Protein AF-A0A2I0QIJ0-F1 (afdb_monomer_lite)

Secondary structure (DSSP, 8-state):
-HHHHHHHHHHHHHHHHHHHHHHHHHHHHHHHHHHHHHHHHHHHHHHHHHHHHS-HHHHHHHHHHHT--TTGGGEEEEEETTTGGGS-S-TTEEEE---SSEEEEEETTSS-EEEEEHHHHHHHHHHHHHHHHHHHHH-

Radius of gyration: 27.25 Å; chains: 1; bounding box: 56×33×84 Å

Sequence (139 aa):
NAEKIRKQGDDEISVIKRQIISNAEIEAKDKIDKEKFNWVENVFEETRQVILNLSAQEKKEILEKMCDISDKENFVFYVDKKYANLLGNAGNVKEADINDFGVIIKSKDERVTIDNTLTNRLAILKQHKRYDIAKILFG

Foldseek 3Di:
DVVVVVVVVVVVVVVVVVVVVVVVVVVVVVVVVVVLVVVLVVVLVVVQVVLVPDDLQVLLVVQVVLLPDPPSVQKAKEAAPVNQPSPPPDVRYDYDNPVFRYIWIAGPVRPDIDPGTSVVVSVVCCVVCSVVVSVVVPD

pLDDT: mean 92.38, std 6.73, range [64.69, 97.69]

Structure (mmCIF, N/CA/C/O backbone):
data_AF-A0A2I0QIJ0-F1
#
_entry.id   AF-A0A2I0QIJ0-F1
#
loop_
_atom_site.group_PDB
_atom_site.id
_atom_site.type_symbol
_atom_site.label_atom_id
_atom_site.label_alt_id
_atom_site.label_comp_id
_atom_site.label_asym_id
_atom_site.label_entity_id
_atom_site.label_seq_id
_atom_site.pdbx_PDB_ins_code
_atom_site.Cartn_x
_atom_site.Cartn_y
_atom_site.Cartn_z
_atom_site.occupancy
_atom_site.B_iso_or_equiv
_atom_site.auth_seq_id
_atom_site.auth_comp_id
_atom_site.auth_asym_id
_atom_site.auth_atom_id
_atom_site.pdbx_PDB_model_num
ATOM 1 N N . ASN A 1 1 ? 33.208 -11.556 -59.489 1.00 65.44 1 ASN A N 1
ATOM 2 C CA . ASN A 1 1 ? 33.459 -11.960 -58.084 1.00 65.44 1 ASN A CA 1
ATOM 3 C C . ASN A 1 1 ? 33.591 -10.785 -57.126 1.00 65.44 1 ASN A C 1
ATOM 5 O O . ASN A 1 1 ? 32.820 -10.755 -56.181 1.00 65.44 1 ASN A O 1
ATOM 9 N N . ALA A 1 2 ? 34.461 -9.798 -57.370 1.00 72.94 2 ALA A N 1
ATOM 10 C CA . ALA A 1 2 ? 34.634 -8.647 -56.467 1.00 72.94 2 ALA A CA 1
ATOM 11 C C . ALA A 1 2 ? 33.343 -7.839 -56.194 1.00 72.94 2 ALA A C 1
ATOM 13 O O . ALA A 1 2 ? 33.104 -7.402 -55.076 1.00 72.94 2 ALA A O 1
ATOM 14 N N . GLU A 1 3 ? 32.477 -7.689 -57.196 1.00 74.94 3 GLU A N 1
ATOM 15 C CA . GLU A 1 3 ? 31.225 -6.927 -57.082 1.00 74.94 3 GLU A CA 1
ATOM 16 C C . GLU A 1 3 ? 30.147 -7.646 -56.248 1.00 74.94 3 GLU A C 1
ATOM 18 O O . GLU A 1 3 ? 29.442 -7.016 -55.466 1.00 74.94 3 GLU A O 1
ATOM 23 N N . LYS A 1 4 ? 30.084 -8.986 -56.329 1.00 75.06 4 LYS A N 1
ATOM 24 C CA . LYS A 1 4 ? 29.240 -9.811 -55.444 1.00 75.06 4 LYS A CA 1
ATOM 25 C C . LYS A 1 4 ? 29.709 -9.738 -53.990 1.00 75.06 4 LYS A C 1
ATOM 27 O O . LYS A 1 4 ? 28.873 -9.613 -53.108 1.00 75.06 4 LYS A O 1
ATOM 32 N N . ILE A 1 5 ? 31.024 -9.772 -53.766 1.00 74.88 5 ILE A N 1
ATOM 33 C CA . ILE A 1 5 ? 31.622 -9.674 -52.426 1.00 74.88 5 ILE A CA 1
ATOM 34 C C . ILE A 1 5 ? 31.349 -8.293 -51.812 1.00 74.88 5 ILE A C 1
ATOM 36 O O . ILE A 1 5 ? 30.966 -8.212 -50.651 1.00 74.88 5 ILE A O 1
ATOM 40 N N . ARG A 1 6 ? 31.466 -7.207 -52.594 1.00 74.12 6 ARG A N 1
ATOM 41 C CA . ARG A 1 6 ? 31.108 -5.852 -52.133 1.00 74.12 6 ARG A CA 1
ATOM 42 C C . ARG A 1 6 ? 29.637 -5.747 -51.744 1.00 74.12 6 ARG A C 1
ATOM 44 O O . ARG A 1 6 ? 29.342 -5.279 -50.655 1.00 74.12 6 ARG A O 1
ATOM 51 N N . LYS A 1 7 ? 28.734 -6.242 -52.594 1.00 82.06 7 LYS A N 1
ATOM 52 C CA . LYS A 1 7 ? 27.295 -6.217 -52.310 1.00 82.06 7 LYS A CA 1
ATOM 53 C C . LYS A 1 7 ? 26.932 -7.026 -51.058 1.00 82.06 7 LYS A C 1
ATOM 55 O O . LYS A 1 7 ? 26.148 -6.554 -50.249 1.00 82.06 7 LYS A O 1
ATOM 60 N N . GLN A 1 8 ? 27.538 -8.201 -50.872 1.00 79.06 8 GLN A N 1
ATOM 61 C CA . GLN A 1 8 ? 27.361 -8.999 -49.653 1.00 79.06 8 GLN A CA 1
ATOM 62 C C . GLN A 1 8 ? 27.860 -8.262 -48.405 1.00 79.06 8 GLN A C 1
ATOM 64 O O . GLN A 1 8 ? 27.150 -8.232 -47.407 1.00 79.06 8 GLN A O 1
ATOM 69 N N . GLY A 1 9 ? 29.023 -7.607 -48.479 1.00 77.50 9 GLY A N 1
ATOM 70 C CA . GLY A 1 9 ? 29.528 -6.780 -47.382 1.00 77.50 9 GLY A CA 1
ATOM 71 C C . GLY A 1 9 ? 28.608 -5.600 -47.049 1.00 77.50 9 GLY A C 1
ATOM 72 O O . GLY A 1 9 ? 28.347 -5.339 -45.877 1.00 77.50 9 GLY A O 1
ATOM 73 N N . ASP A 1 10 ? 28.063 -4.916 -48.058 1.00 85.69 10 ASP A N 1
ATOM 74 C CA . ASP A 1 10 ? 27.125 -3.803 -47.857 1.00 85.69 10 ASP A CA 1
ATOM 75 C C . ASP A 1 10 ? 25.797 -4.275 -47.229 1.00 85.69 10 ASP A C 1
ATOM 77 O O . ASP A 1 10 ? 25.265 -3.622 -46.321 1.00 85.69 10 ASP A O 1
ATOM 81 N N . ASP A 1 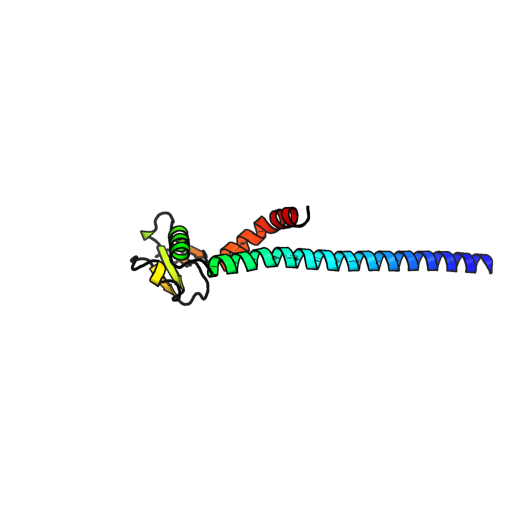11 ? 25.288 -5.436 -47.657 1.00 86.12 11 ASP A N 1
ATOM 82 C CA . ASP A 1 11 ? 24.089 -6.066 -47.095 1.00 86.12 11 ASP A CA 1
ATOM 83 C C . ASP A 1 11 ? 24.317 -6.505 -45.633 1.00 86.12 11 ASP A C 1
ATOM 85 O O . ASP A 1 11 ? 23.475 -6.239 -44.769 1.00 86.12 11 ASP A O 1
ATOM 89 N N . GLU A 1 12 ? 25.475 -7.094 -45.316 1.00 86.00 12 GLU A N 1
ATOM 90 C CA . GLU A 1 12 ? 25.868 -7.468 -43.948 1.00 86.00 12 GLU A CA 1
ATOM 91 C C . GLU A 1 12 ? 26.015 -6.243 -43.035 1.00 86.00 12 GLU A C 1
ATOM 93 O O . GLU A 1 12 ? 25.466 -6.222 -41.930 1.00 86.00 12 GLU A O 1
ATOM 98 N N . ILE A 1 13 ? 26.668 -5.175 -43.507 1.00 88.44 13 ILE A N 1
ATOM 99 C CA . ILE A 1 13 ? 26.781 -3.907 -42.769 1.00 88.44 13 ILE A CA 1
ATOM 100 C C . ILE A 1 13 ? 25.392 -3.318 -42.498 1.00 88.44 13 ILE A C 1
ATOM 102 O O . ILE A 1 13 ? 25.138 -2.804 -41.406 1.00 88.44 13 ILE A O 1
ATOM 106 N N . SER A 1 14 ? 24.477 -3.391 -43.466 1.00 91.62 14 SER A N 1
ATOM 107 C CA . SER A 1 14 ? 23.094 -2.930 -43.307 1.00 91.62 14 SER A CA 1
ATOM 108 C C . SER A 1 14 ? 22.326 -3.738 -42.255 1.00 91.62 14 SER A C 1
ATOM 110 O O . SER A 1 14 ? 21.579 -3.171 -41.452 1.00 91.62 14 SER A O 1
ATOM 112 N N . VAL A 1 15 ? 22.510 -5.061 -42.221 1.00 92.62 15 VAL A N 1
ATOM 113 C CA . VAL A 1 15 ? 21.914 -5.927 -41.191 1.00 92.62 15 VAL A CA 1
ATOM 114 C C . VAL A 1 15 ? 22.479 -5.597 -39.810 1.00 92.62 15 VAL A C 1
ATOM 116 O O . VAL A 1 15 ? 21.702 -5.361 -38.886 1.00 92.62 15 VAL A O 1
ATOM 119 N N . ILE A 1 16 ? 23.803 -5.482 -39.679 1.00 92.06 16 ILE A N 1
ATOM 120 C CA . ILE A 1 16 ? 24.456 -5.158 -38.403 1.00 92.06 16 ILE A CA 1
ATOM 121 C C . ILE A 1 16 ? 24.007 -3.785 -37.893 1.00 92.06 16 ILE A C 1
ATOM 123 O O . ILE A 1 16 ? 23.653 -3.650 -36.725 1.00 92.06 16 ILE A O 1
ATOM 127 N N . LYS A 1 17 ? 23.944 -2.769 -38.763 1.00 92.19 17 LYS A N 1
ATOM 128 C CA . LYS A 1 17 ? 23.441 -1.435 -38.390 1.00 92.19 17 LYS A CA 1
ATOM 129 C C . LYS A 1 17 ? 22.010 -1.491 -37.867 1.00 92.19 17 LYS A C 1
ATOM 131 O O . LYS A 1 17 ? 21.725 -0.903 -36.828 1.00 92.19 17 LYS A O 1
ATOM 136 N N . ARG A 1 18 ? 21.120 -2.215 -38.555 1.00 93.44 18 ARG A N 1
ATOM 137 C CA . ARG A 1 18 ? 19.733 -2.403 -38.100 1.00 93.44 18 ARG A CA 1
ATOM 138 C C . ARG A 1 18 ? 19.672 -3.111 -36.750 1.00 93.44 18 ARG A C 1
ATOM 140 O O . ARG A 1 18 ? 18.888 -2.707 -35.900 1.00 93.44 18 ARG A O 1
ATOM 147 N N . GLN A 1 19 ? 20.521 -4.112 -36.535 1.00 93.69 19 GLN A N 1
ATOM 148 C CA . GLN A 1 19 ? 20.585 -4.829 -35.267 1.00 93.69 19 GLN A CA 1
ATOM 149 C C . GLN A 1 19 ? 21.092 -3.942 -34.124 1.00 93.69 19 GLN A C 1
ATOM 151 O O . GLN A 1 19 ? 20.510 -3.962 -33.046 1.00 93.69 19 GLN A O 1
ATOM 156 N N . ILE A 1 20 ? 22.119 -3.119 -34.358 1.00 94.12 20 ILE A N 1
ATOM 157 C CA . ILE A 1 20 ? 22.624 -2.159 -33.362 1.00 94.12 20 ILE A CA 1
ATOM 158 C C . ILE A 1 20 ? 21.527 -1.168 -32.966 1.00 94.12 20 ILE A C 1
ATOM 160 O O . ILE A 1 20 ? 21.315 -0.944 -31.778 1.00 94.12 20 ILE A O 1
ATOM 164 N N . ILE A 1 21 ? 20.814 -0.604 -33.947 1.00 94.75 21 ILE A N 1
ATOM 165 C CA . ILE A 1 21 ? 19.719 0.341 -33.689 1.00 94.75 21 ILE A CA 1
ATOM 166 C C . ILE A 1 21 ? 18.602 -0.347 -32.903 1.00 94.75 21 ILE A C 1
ATOM 168 O O . ILE A 1 21 ? 18.193 0.160 -31.864 1.00 94.75 21 ILE A O 1
ATOM 172 N N . SER A 1 22 ? 18.166 -1.529 -33.341 1.00 94.31 22 SER A N 1
ATOM 173 C CA . SER A 1 22 ? 17.101 -2.272 -32.664 1.00 94.31 22 SER A CA 1
ATOM 174 C C . SER A 1 22 ? 17.475 -2.644 -31.227 1.00 94.31 22 SER A C 1
ATOM 176 O O . SER A 1 22 ? 16.656 -2.488 -30.325 1.00 94.31 22 SER A O 1
ATOM 178 N N . ASN A 1 23 ? 18.718 -3.069 -30.985 1.00 95.69 23 ASN A N 1
ATOM 179 C CA . ASN A 1 23 ? 19.196 -3.362 -29.635 1.00 95.69 23 ASN A CA 1
ATOM 180 C C . ASN A 1 23 ? 19.213 -2.099 -28.763 1.00 95.69 23 ASN A C 1
ATOM 182 O O . ASN A 1 23 ? 18.750 -2.139 -27.627 1.00 95.69 23 ASN A O 1
ATOM 186 N N . ALA A 1 24 ? 19.688 -0.972 -29.301 1.00 96.00 24 ALA A N 1
ATOM 187 C CA . ALA A 1 24 ? 19.692 0.298 -28.583 1.00 96.00 24 ALA A CA 1
ATOM 188 C C . ALA A 1 24 ? 18.268 0.774 -28.238 1.00 96.00 24 ALA A C 1
ATOM 190 O O . ALA A 1 24 ? 18.039 1.277 -27.139 1.00 96.00 24 ALA A O 1
ATOM 191 N N . GLU A 1 25 ? 17.302 0.585 -29.141 1.00 96.69 25 GLU A N 1
ATOM 192 C CA . GLU A 1 25 ? 15.889 0.899 -28.903 1.00 96.69 25 GLU A CA 1
ATOM 193 C C . GLU A 1 25 ? 15.276 0.017 -27.809 1.00 96.69 25 GLU A C 1
ATOM 195 O O . GLU A 1 25 ? 14.577 0.531 -26.933 1.00 96.69 25 GLU A O 1
ATOM 200 N N . ILE A 1 26 ? 15.563 -1.290 -27.820 1.00 96.38 26 ILE A N 1
ATOM 201 C CA . ILE A 1 26 ? 15.108 -2.226 -26.780 1.00 96.38 26 ILE A CA 1
ATOM 202 C C . ILE A 1 26 ? 15.691 -1.825 -25.423 1.00 96.38 26 ILE A C 1
ATOM 204 O O . ILE A 1 26 ? 14.947 -1.673 -24.458 1.00 96.38 26 ILE A O 1
ATOM 208 N N . GLU A 1 27 ? 16.999 -1.571 -25.349 1.00 96.94 27 GLU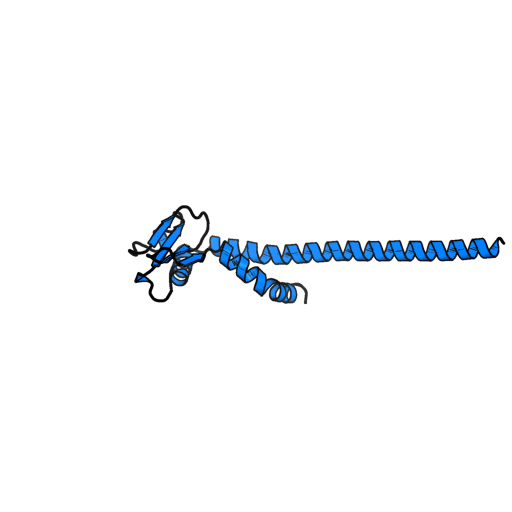 A N 1
ATOM 209 C CA . GLU A 1 27 ? 17.648 -1.151 -24.104 1.00 96.94 27 GLU A CA 1
ATOM 210 C C . GLU A 1 27 ? 17.105 0.181 -23.576 1.00 96.94 27 GLU A C 1
ATOM 212 O O . GLU A 1 27 ? 16.927 0.352 -22.366 1.00 96.94 27 GLU A O 1
ATOM 217 N N . ALA A 1 28 ? 16.852 1.141 -24.468 1.00 96.56 28 ALA A N 1
ATOM 218 C CA . ALA A 1 28 ? 16.269 2.423 -24.096 1.00 96.56 28 ALA A CA 1
ATOM 219 C C . ALA A 1 28 ? 14.854 2.239 -23.540 1.00 96.56 28 ALA A C 1
ATOM 221 O O . ALA A 1 28 ? 14.529 2.796 -22.488 1.00 96.56 28 ALA A O 1
ATOM 222 N N . LYS A 1 29 ? 14.034 1.420 -24.204 1.00 96.19 29 LYS A N 1
ATOM 223 C CA . LYS A 1 29 ? 12.681 1.111 -23.751 1.00 96.19 29 LYS A CA 1
ATOM 224 C C . LYS A 1 29 ? 12.688 0.410 -22.394 1.00 96.19 29 LYS A C 1
ATOM 226 O O . LYS A 1 29 ? 11.978 0.849 -21.497 1.00 96.19 29 LYS A O 1
ATOM 231 N N . ASP A 1 30 ? 13.542 -0.590 -22.206 1.00 97.00 30 ASP A N 1
ATOM 232 C CA . ASP A 1 30 ? 13.662 -1.311 -20.938 1.00 97.00 30 ASP A CA 1
ATOM 233 C C . ASP A 1 30 ? 14.060 -0.385 -19.782 1.00 97.00 30 ASP A C 1
ATOM 235 O O . ASP A 1 30 ? 13.553 -0.524 -18.667 1.00 97.00 30 ASP A O 1
ATOM 239 N N . LYS A 1 31 ? 14.957 0.581 -20.025 1.00 97.31 31 LYS A N 1
ATOM 240 C CA . LYS A 1 31 ? 15.322 1.599 -19.025 1.00 97.31 31 LYS A CA 1
ATOM 241 C C . LYS A 1 31 ? 14.137 2.499 -18.686 1.00 97.31 31 LYS A C 1
ATOM 243 O O . LYS A 1 31 ? 13.878 2.734 -17.509 1.00 97.31 31 LYS A O 1
ATOM 248 N N . ILE A 1 32 ? 13.403 2.964 -19.696 1.00 96.06 32 ILE A N 1
ATOM 249 C CA . ILE A 1 32 ? 12.214 3.802 -19.497 1.00 96.06 32 ILE A CA 1
ATOM 250 C C . ILE A 1 32 ? 11.142 3.042 -18.712 1.00 96.06 32 ILE A C 1
ATOM 252 O O . ILE A 1 32 ? 10.594 3.584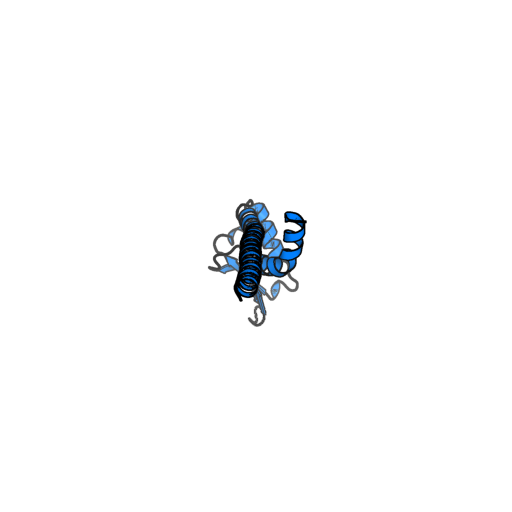 -17.757 1.00 96.06 32 ILE A O 1
ATOM 256 N N . ASP A 1 33 ? 10.859 1.793 -19.077 1.00 95.06 33 ASP A N 1
ATOM 257 C CA . ASP A 1 33 ? 9.822 0.988 -18.431 1.00 95.06 33 ASP A CA 1
ATOM 258 C C . ASP A 1 33 ? 10.182 0.674 -16.969 1.00 95.06 33 ASP A C 1
ATOM 260 O O . ASP A 1 33 ? 9.312 0.732 -16.095 1.00 95.06 33 ASP A O 1
ATOM 264 N N . LYS A 1 34 ? 11.467 0.433 -16.669 1.00 96.50 34 LYS A N 1
ATOM 265 C CA . LYS A 1 34 ? 11.965 0.291 -15.289 1.00 96.50 34 LYS A CA 1
ATOM 266 C C . LYS A 1 34 ? 11.792 1.566 -14.472 1.00 96.50 34 LYS A C 1
ATOM 268 O O . LYS A 1 34 ? 11.304 1.499 -13.348 1.00 96.50 34 LYS A O 1
ATOM 273 N N . GLU A 1 35 ? 12.143 2.723 -15.026 1.00 96.38 35 GLU A N 1
ATOM 274 C CA . GLU A 1 35 ? 11.946 3.987 -14.316 1.00 96.38 35 GLU A CA 1
ATOM 275 C C . GLU A 1 35 ? 10.461 4.281 -14.104 1.00 96.38 35 GLU A C 1
ATOM 277 O O . GLU A 1 35 ? 10.046 4.577 -12.987 1.00 96.38 35 GLU A O 1
ATOM 282 N N . LYS A 1 36 ? 9.614 4.092 -15.121 1.00 94.88 36 LYS A N 1
ATOM 283 C CA . LYS A 1 36 ? 8.159 4.244 -14.968 1.00 94.88 36 LYS A CA 1
ATOM 284 C C . LYS A 1 36 ? 7.599 3.341 -13.874 1.00 94.88 36 LYS A C 1
ATOM 286 O O . LYS A 1 36 ? 6.763 3.785 -13.089 1.00 94.88 36 LYS A O 1
ATOM 291 N N . PHE A 1 37 ? 8.068 2.097 -13.798 1.00 93.88 37 PHE A N 1
ATOM 292 C CA . PHE A 1 37 ? 7.721 1.193 -12.708 1.00 93.88 37 PHE A CA 1
ATOM 293 C C . PHE A 1 37 ? 8.109 1.793 -11.352 1.00 93.88 37 PHE A C 1
ATOM 295 O O . PHE A 1 37 ? 7.243 1.902 -10.490 1.00 93.88 37 PHE A O 1
ATOM 302 N N . ASN A 1 38 ? 9.356 2.247 -11.183 1.00 95.88 38 ASN A N 1
ATOM 303 C CA . ASN A 1 38 ? 9.841 2.839 -9.930 1.00 95.88 38 ASN A CA 1
ATOM 304 C C . ASN A 1 38 ? 9.013 4.056 -9.499 1.00 95.88 38 ASN A C 1
ATOM 306 O O . ASN A 1 38 ? 8.665 4.189 -8.331 1.00 95.88 38 ASN A O 1
ATOM 310 N N . TRP A 1 39 ? 8.641 4.922 -10.438 1.00 96.19 39 TRP A N 1
ATOM 311 C CA . TRP A 1 39 ? 7.783 6.071 -10.150 1.00 96.19 39 TRP A CA 1
ATOM 312 C C . TRP A 1 39 ? 6.411 5.650 -9.623 1.00 96.19 39 TRP A C 1
ATOM 314 O O . TRP A 1 39 ? 5.921 6.223 -8.653 1.00 96.19 39 TRP A O 1
ATOM 324 N N . VAL A 1 40 ? 5.804 4.615 -10.211 1.00 94.75 40 VAL A N 1
ATOM 325 C CA . VAL A 1 40 ? 4.532 4.084 -9.705 1.00 94.75 40 VAL A CA 1
ATOM 326 C C . VAL A 1 40 ? 4.704 3.453 -8.321 1.00 94.75 40 VAL A C 1
ATOM 328 O O . VAL A 1 40 ? 3.837 3.627 -7.470 1.00 94.75 40 VAL A O 1
ATOM 331 N N . GLU A 1 41 ? 5.810 2.751 -8.069 1.00 94.06 41 GLU A N 1
ATOM 332 C CA . GLU A 1 41 ? 6.133 2.213 -6.740 1.00 94.06 41 GLU A CA 1
ATOM 333 C C . GLU A 1 41 ? 6.252 3.313 -5.684 1.00 94.06 41 GLU A C 1
ATOM 335 O O . GLU A 1 41 ? 5.670 3.196 -4.602 1.00 94.06 41 GLU A O 1
ATOM 340 N N . ASN A 1 42 ? 6.940 4.402 -6.026 1.00 96.00 42 ASN A N 1
ATOM 341 C CA . ASN A 1 42 ? 7.159 5.530 -5.130 1.00 96.00 42 ASN A CA 1
ATOM 342 C C . ASN A 1 42 ? 5.845 6.180 -4.695 1.00 96.00 42 ASN A C 1
ATOM 344 O O . ASN A 1 42 ? 5.722 6.537 -3.532 1.00 96.00 42 ASN A O 1
ATOM 348 N N . VAL A 1 43 ? 4.824 6.245 -5.559 1.00 96.31 43 VAL A N 1
ATOM 349 C CA . VAL A 1 43 ? 3.498 6.764 -5.171 1.00 96.31 43 VAL A CA 1
ATOM 350 C C . VAL A 1 43 ? 2.907 5.985 -3.990 1.00 96.31 43 VAL A C 1
ATOM 352 O O . VAL A 1 43 ? 2.337 6.583 -3.072 1.00 96.31 43 VAL A O 1
ATOM 355 N N . PHE A 1 44 ? 3.035 4.655 -3.975 1.00 95.56 44 PHE A N 1
ATOM 356 C CA . PHE A 1 44 ? 2.520 3.843 -2.868 1.00 95.56 44 PHE A CA 1
ATOM 357 C C . PHE A 1 44 ? 3.342 4.022 -1.594 1.00 95.56 44 PHE A C 1
ATOM 359 O O . PHE A 1 44 ? 2.765 4.053 -0.505 1.00 95.56 44 PHE A O 1
ATOM 366 N N . GLU A 1 45 ? 4.660 4.160 -1.722 1.00 95.62 45 GLU A N 1
ATOM 367 C CA . GLU A 1 45 ? 5.528 4.403 -0.572 1.00 95.62 45 GLU A CA 1
ATOM 368 C C . GLU A 1 45 ? 5.304 5.800 0.018 1.00 95.62 45 GLU A C 1
ATOM 370 O O . GLU A 1 45 ? 5.116 5.939 1.223 1.00 95.62 45 GLU A O 1
ATOM 375 N N . GLU A 1 46 ? 5.191 6.834 -0.810 1.00 96.38 46 GLU A N 1
ATOM 376 C CA . GLU A 1 46 ? 4.829 8.180 -0.363 1.00 96.38 46 GLU A CA 1
ATOM 377 C C . GLU A 1 46 ? 3.456 8.186 0.315 1.00 96.38 46 GLU A C 1
ATOM 379 O O . GLU A 1 46 ? 3.303 8.747 1.399 1.00 96.38 46 GLU A O 1
ATOM 384 N N . THR A 1 47 ? 2.471 7.481 -0.251 1.00 95.88 47 THR A N 1
ATOM 385 C CA . THR A 1 47 ? 1.144 7.328 0.367 1.00 95.88 47 THR A CA 1
ATOM 386 C C . THR A 1 47 ? 1.236 6.660 1.741 1.00 95.88 47 THR A C 1
ATOM 388 O O . THR A 1 47 ? 0.578 7.098 2.688 1.00 95.88 47 THR A O 1
ATOM 391 N N . ARG A 1 48 ? 2.073 5.621 1.883 1.00 96.62 48 ARG A N 1
ATOM 392 C CA . ARG A 1 48 ? 2.346 4.986 3.179 1.00 96.62 48 ARG A CA 1
ATOM 393 C C . ARG A 1 48 ? 2.895 6.009 4.167 1.00 96.62 48 ARG A C 1
ATOM 395 O O . ARG A 1 48 ? 2.367 6.112 5.272 1.00 96.62 48 ARG A O 1
ATOM 402 N N . GLN A 1 49 ? 3.921 6.761 3.776 1.00 97.56 49 GLN A N 1
ATOM 403 C CA . GLN A 1 49 ? 4.547 7.752 4.648 1.00 97.56 49 GLN A CA 1
ATOM 404 C C . GLN A 1 49 ? 3.569 8.856 5.049 1.00 97.56 49 GLN A C 1
ATOM 406 O O . GLN A 1 49 ? 3.528 9.230 6.218 1.00 97.56 49 GLN A O 1
ATOM 411 N N . VAL A 1 50 ? 2.724 9.325 4.128 1.00 97.62 50 VAL A N 1
ATOM 412 C CA . VAL A 1 50 ? 1.659 10.289 4.437 1.00 97.62 50 VAL A CA 1
ATOM 413 C C . VAL A 1 50 ? 0.756 9.745 5.543 1.00 97.62 50 VAL A C 1
ATOM 415 O O . VAL A 1 50 ? 0.595 10.412 6.560 1.00 97.62 50 VAL A O 1
ATOM 418 N N . ILE A 1 51 ? 0.245 8.515 5.407 1.00 96.19 51 ILE A N 1
ATOM 419 C CA . ILE A 1 51 ? -0.632 7.886 6.412 1.00 96.19 51 ILE A CA 1
ATOM 420 C C . ILE A 1 51 ? 0.087 7.714 7.759 1.00 96.19 51 ILE A C 1
ATOM 422 O O . ILE A 1 51 ? -0.469 8.022 8.816 1.00 96.19 51 ILE A O 1
ATOM 426 N N . LEU A 1 52 ? 1.340 7.253 7.739 1.00 96.25 52 LEU A N 1
ATOM 427 C CA . LEU A 1 52 ? 2.140 7.054 8.950 1.00 96.25 52 LEU A CA 1
ATOM 428 C C . LEU A 1 52 ? 2.538 8.365 9.635 1.00 96.25 52 LEU A C 1
ATOM 430 O O . LEU A 1 52 ? 2.816 8.345 10.834 1.00 96.25 52 LEU A O 1
ATOM 434 N N . ASN A 1 53 ? 2.507 9.493 8.928 1.00 97.12 53 ASN A N 1
ATOM 435 C CA . ASN A 1 53 ? 2.818 10.820 9.462 1.00 97.12 53 ASN A CA 1
ATOM 436 C C . ASN A 1 53 ? 1.576 11.648 9.823 1.00 97.12 53 ASN A C 1
ATOM 438 O O . ASN A 1 53 ? 1.725 12.749 10.349 1.00 97.12 53 ASN A O 1
ATOM 442 N N . LEU A 1 54 ? 0.367 11.115 9.617 1.00 97.56 54 LEU A N 1
ATOM 443 C CA . LEU A 1 54 ? -0.870 11.745 10.081 1.00 97.56 54 LEU A CA 1
ATOM 444 C C . LEU A 1 54 ? -0.864 11.971 11.599 1.00 97.56 54 LEU A C 1
ATOM 446 O O . LEU A 1 54 ? -0.173 11.275 12.364 1.00 97.56 54 LEU A O 1
ATOM 450 N N . SER A 1 55 ? -1.682 12.925 12.040 1.00 97.56 55 SER A N 1
ATOM 451 C CA . SER A 1 55 ? -1.877 13.199 13.461 1.00 97.56 55 SER A CA 1
ATOM 452 C C . SER A 1 55 ? -2.460 11.984 14.196 1.00 97.56 55 SER A C 1
ATOM 454 O O . SER A 1 55 ? -3.051 11.079 13.602 1.00 97.56 55 SER A O 1
ATOM 456 N N . ALA A 1 56 ? -2.311 11.952 15.523 1.00 95.69 56 ALA A N 1
ATOM 457 C CA . ALA A 1 56 ? -2.881 10.882 16.345 1.00 95.69 56 ALA A CA 1
ATOM 458 C C . ALA A 1 56 ? -4.411 10.784 16.197 1.00 95.69 56 ALA A C 1
ATOM 460 O O . ALA A 1 56 ? -4.951 9.680 16.172 1.00 95.69 56 ALA A O 1
ATOM 461 N N . GLN A 1 57 ? -5.090 11.927 16.050 1.00 95.94 57 GLN A N 1
ATOM 462 C CA . GLN A 1 57 ? -6.538 11.991 15.854 1.00 95.94 57 GLN A CA 1
ATOM 463 C C . GLN A 1 57 ? -6.955 11.381 14.507 1.00 95.94 57 GLN A C 1
ATOM 465 O O . GLN A 1 57 ? -7.837 10.531 14.467 1.00 95.94 57 GLN A O 1
ATOM 470 N N . GLU A 1 58 ? -6.274 11.729 13.415 1.00 97.31 58 GLU A N 1
ATOM 471 C CA . GLU A 1 58 ? -6.562 11.154 12.092 1.00 97.31 58 GLU A CA 1
ATOM 472 C C . GLU A 1 58 ? -6.258 9.651 12.044 1.00 97.31 58 GLU A C 1
ATOM 474 O O . GLU A 1 58 ? -7.036 8.864 11.503 1.00 97.31 58 GLU A O 1
ATOM 479 N N . LYS A 1 59 ? -5.151 9.217 12.660 1.00 97.06 59 LYS A N 1
ATOM 480 C CA . LYS A 1 59 ? -4.824 7.788 12.786 1.00 97.06 59 LYS A CA 1
ATOM 481 C C . LYS A 1 59 ? -5.888 7.031 13.565 1.00 97.06 59 LYS A C 1
ATOM 483 O O . LYS A 1 59 ? -6.258 5.931 13.161 1.00 97.06 59 LYS A O 1
ATOM 488 N N . LYS A 1 60 ? -6.385 7.617 14.655 1.00 95.69 60 LYS A N 1
ATOM 489 C CA . LYS A 1 60 ? -7.486 7.057 15.436 1.00 95.69 60 LYS A CA 1
ATOM 490 C C . LYS A 1 60 ? -8.726 6.864 14.566 1.00 95.69 60 LYS A C 1
ATOM 492 O O . LYS A 1 60 ? -9.238 5.752 14.506 1.00 95.69 60 LYS A O 1
ATOM 497 N N . GLU A 1 61 ? -9.153 7.893 13.840 1.00 95.62 61 GLU A N 1
ATOM 498 C CA . GLU A 1 61 ? -10.328 7.816 12.960 1.00 95.62 61 GLU A CA 1
ATOM 499 C C . GLU A 1 61 ? -10.179 6.739 11.876 1.00 95.62 61 GLU A C 1
ATOM 501 O O . GLU A 1 61 ? -11.137 6.035 11.546 1.00 95.62 61 GLU A O 1
ATOM 506 N N . ILE A 1 62 ? -8.973 6.577 11.323 1.00 95.94 62 ILE A N 1
ATOM 507 C CA . ILE A 1 62 ? -8.683 5.511 10.359 1.00 95.94 62 ILE A CA 1
ATOM 508 C C . ILE A 1 62 ? -8.808 4.133 11.017 1.00 95.94 62 ILE A C 1
ATOM 510 O O . ILE A 1 62 ? -9.468 3.257 10.459 1.00 95.94 62 ILE A O 1
ATOM 514 N N . LEU A 1 63 ? -8.212 3.930 12.194 1.00 95.31 63 LEU A N 1
ATOM 515 C CA . LEU A 1 63 ? -8.285 2.653 12.909 1.00 95.31 63 LEU 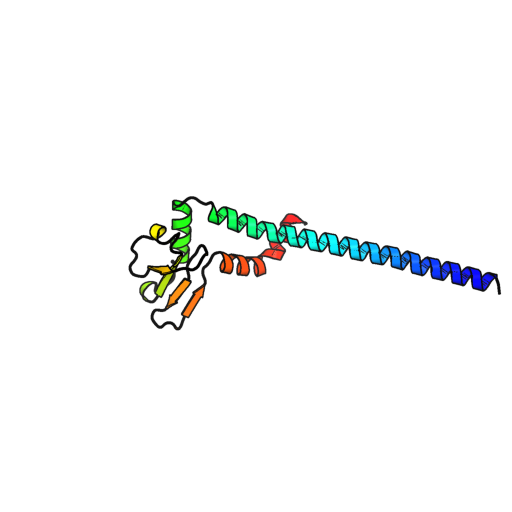A CA 1
ATOM 516 C C . LEU A 1 63 ? -9.718 2.311 13.336 1.00 95.31 63 LEU A C 1
ATOM 518 O O . LEU A 1 63 ? -10.126 1.153 13.233 1.00 95.31 63 LEU A O 1
ATOM 522 N N . GLU A 1 64 ? -10.501 3.301 13.768 1.00 93.56 64 GLU A N 1
ATOM 523 C CA . GLU A 1 64 ? -11.913 3.119 14.118 1.00 93.56 64 GLU A CA 1
ATOM 524 C C . GLU A 1 64 ? -12.717 2.628 12.910 1.00 93.56 64 GLU A C 1
ATOM 526 O O . GLU A 1 64 ? -13.434 1.631 13.024 1.00 93.56 64 GLU A O 1
ATOM 531 N N . LYS A 1 65 ? -12.511 3.246 11.736 1.00 93.69 65 LYS A N 1
ATOM 532 C CA . LYS A 1 65 ? -13.107 2.806 10.462 1.00 93.69 65 LYS A CA 1
ATOM 533 C C . LYS A 1 65 ? -12.619 1.423 10.033 1.00 93.69 65 LYS A C 1
ATOM 535 O O . LYS A 1 65 ? -13.394 0.634 9.509 1.00 93.69 65 LYS A O 1
ATOM 540 N N . MET A 1 66 ? -11.347 1.093 10.260 1.00 93.25 66 MET A N 1
ATOM 541 C CA . MET A 1 66 ? -10.807 -0.242 9.969 1.00 93.25 66 MET A CA 1
ATOM 542 C C . MET A 1 66 ? -11.411 -1.335 10.856 1.00 93.25 66 MET A C 1
ATOM 544 O O . MET A 1 66 ? -11.417 -2.500 10.457 1.00 93.25 66 MET A O 1
ATOM 548 N N . CYS A 1 67 ? -11.916 -0.969 12.034 1.00 91.56 67 CYS A N 1
ATOM 549 C CA . CYS A 1 67 ? -12.642 -1.864 12.926 1.00 91.56 67 CYS A CA 1
ATOM 550 C C . CYS A 1 67 ? -14.156 -1.879 12.655 1.00 91.56 67 CYS A C 1
ATOM 552 O O . CYS A 1 67 ? -14.878 -2.573 13.367 1.00 91.56 67 CYS A O 1
ATOM 554 N N . ASP A 1 68 ? -14.675 -1.074 11.727 1.00 90.38 68 ASP A N 1
ATOM 555 C CA . ASP A 1 68 ? -16.111 -0.962 11.466 1.00 90.38 68 ASP A CA 1
ATOM 556 C C . ASP A 1 68 ? -16.590 -2.114 10.573 1.00 90.38 68 ASP A C 1
ATOM 558 O O . ASP A 1 68 ? -16.580 -2.040 9.345 1.00 90.38 68 ASP A O 1
ATOM 562 N N . ILE A 1 69 ? -16.931 -3.229 11.218 1.00 88.81 69 ILE A N 1
ATOM 563 C CA . ILE A 1 69 ? -17.452 -4.437 10.581 1.00 88.81 69 ILE A CA 1
ATOM 564 C C . ILE A 1 69 ? -18.772 -4.847 11.232 1.00 88.81 69 ILE A C 1
ATOM 566 O O . ILE A 1 69 ? -19.020 -4.552 12.404 1.00 88.81 69 ILE A O 1
ATOM 570 N N . SER A 1 70 ? -19.601 -5.568 10.480 1.00 88.12 70 SER A N 1
ATOM 571 C CA . SER A 1 70 ? -20.803 -6.218 11.006 1.00 88.12 70 SER A CA 1
ATOM 572 C C . SER A 1 70 ? -20.449 -7.255 12.079 1.00 88.12 70 SER A C 1
ATOM 574 O O . SER A 1 70 ? -19.382 -7.867 12.022 1.00 88.12 70 SER A O 1
ATOM 576 N N . ASP A 1 71 ? -21.345 -7.445 13.050 1.00 87.69 71 ASP A N 1
ATOM 577 C CA . ASP A 1 71 ? -21.214 -8.425 14.140 1.00 87.69 71 ASP A CA 1
ATOM 578 C C . ASP A 1 71 ? -19.900 -8.293 14.932 1.00 87.69 71 ASP A C 1
ATOM 580 O O . ASP A 1 71 ? -19.260 -9.281 15.305 1.00 87.69 71 ASP A O 1
ATOM 584 N N . LYS A 1 72 ? -19.471 -7.047 15.173 1.00 86.31 72 LYS A N 1
ATOM 585 C CA . LYS A 1 72 ? -18.196 -6.658 15.806 1.00 86.31 72 LYS A CA 1
ATOM 586 C C . LYS A 1 72 ? -17.943 -7.358 17.152 1.00 86.31 72 LYS A C 1
ATOM 588 O O . LYS A 1 72 ? -16.798 -7.551 17.563 1.00 86.31 72 LYS A O 1
ATOM 593 N N . GLU A 1 73 ? -19.001 -7.757 17.848 1.00 88.81 73 GLU A N 1
ATOM 594 C CA . GLU A 1 73 ? -18.987 -8.537 19.083 1.00 88.81 73 GLU A CA 1
ATOM 595 C C . GLU A 1 73 ? -18.456 -9.968 18.922 1.00 88.81 73 GLU A C 1
ATOM 597 O O . GLU A 1 73 ? -17.971 -10.535 19.903 1.00 88.81 73 GLU A O 1
ATOM 602 N N . ASN A 1 74 ? -18.490 -10.544 17.720 1.00 93.31 74 ASN A N 1
ATOM 603 C CA . ASN A 1 74 ? -17.971 -11.882 17.420 1.00 93.31 74 ASN A CA 1
ATOM 604 C C . ASN A 1 74 ? -16.496 -11.877 17.004 1.00 93.31 74 ASN A C 1
ATOM 606 O O . ASN A 1 74 ? -15.927 -12.939 16.741 1.00 93.31 74 ASN A O 1
ATOM 610 N N . PHE A 1 75 ? -15.859 -10.706 16.986 1.00 94.88 75 PHE A N 1
ATOM 611 C CA . PHE A 1 75 ? -14.480 -10.530 16.556 1.00 94.88 75 PHE A CA 1
ATOM 612 C C . PHE A 1 75 ? -13.596 -9.933 17.654 1.00 94.88 75 PHE A C 1
ATOM 614 O O . PHE A 1 75 ? -14.057 -9.287 18.597 1.00 94.88 75 PHE A O 1
ATOM 621 N N . VAL A 1 76 ? -12.298 -10.178 17.515 1.00 95.06 76 VAL A N 1
ATOM 622 C CA . VAL A 1 76 ? -11.208 -9.604 18.297 1.00 95.06 76 VAL A CA 1
ATOM 623 C C . VAL A 1 76 ? -10.316 -8.819 17.339 1.00 95.06 76 VAL A C 1
ATOM 625 O O . VAL A 1 76 ? -9.910 -9.330 16.294 1.00 95.06 76 VAL A O 1
ATOM 628 N N . PHE A 1 77 ? -10.016 -7.576 17.699 1.00 95.38 77 PHE A N 1
ATOM 629 C CA . PHE A 1 77 ? -9.258 -6.626 16.890 1.00 95.38 77 PHE A CA 1
ATOM 630 C C . PHE A 1 77 ? -7.851 -6.513 17.459 1.00 95.38 77 PHE A C 1
ATOM 632 O O . PHE A 1 77 ? -7.663 -5.991 18.553 1.00 95.38 77 PHE A O 1
ATOM 639 N N . TYR A 1 78 ? -6.862 -7.009 16.731 1.00 95.81 78 TYR A N 1
ATOM 640 C CA . TYR A 1 78 ? -5.462 -6.918 17.112 1.00 95.81 78 TYR A CA 1
ATOM 641 C C . TYR A 1 78 ? -4.832 -5.697 16.458 1.00 95.81 78 TYR A C 1
ATOM 643 O O . TYR A 1 78 ? -4.876 -5.558 15.235 1.00 95.81 78 TYR A O 1
ATOM 651 N N . VAL A 1 79 ? -4.238 -4.830 17.270 1.00 96.44 79 VAL A N 1
ATOM 652 C CA . VAL A 1 79 ? -3.569 -3.603 16.822 1.00 96.44 79 VAL A CA 1
ATOM 653 C C . VAL A 1 79 ? -2.153 -3.582 17.360 1.00 96.44 79 VAL A C 1
ATOM 655 O O . VAL A 1 79 ? -1.889 -4.091 18.451 1.00 96.44 79 VAL A O 1
ATOM 658 N N . ASP A 1 80 ? -1.230 -3.010 16.589 1.00 96.94 80 ASP A N 1
ATOM 659 C CA . ASP A 1 80 ? 0.143 -2.871 17.048 1.00 96.94 80 ASP A CA 1
ATOM 660 C C . ASP A 1 80 ? 0.210 -2.073 18.355 1.00 96.94 80 ASP A C 1
ATOM 662 O O . ASP A 1 80 ? -0.454 -1.042 18.508 1.00 96.94 80 ASP A O 1
ATOM 666 N N . LYS A 1 81 ? 1.059 -2.524 19.279 1.00 94.81 81 LYS A N 1
ATOM 667 C CA . LYS A 1 81 ? 1.316 -1.871 20.573 1.00 94.81 81 LYS A CA 1
ATOM 668 C C . LYS A 1 81 ? 1.570 -0.359 20.465 1.00 94.81 81 LYS A C 1
ATOM 670 O O . LYS A 1 81 ? 1.189 0.385 21.363 1.00 94.81 81 LYS A O 1
ATOM 675 N N . LYS A 1 82 ? 2.161 0.124 19.361 1.00 94.62 82 LYS A N 1
ATOM 676 C CA . LYS A 1 82 ? 2.417 1.560 19.126 1.00 94.62 82 LYS A CA 1
ATOM 677 C C . LYS A 1 82 ? 1.143 2.392 18.958 1.00 94.62 82 LYS A C 1
ATOM 679 O O . LYS A 1 82 ? 1.187 3.600 19.178 1.00 94.62 82 LYS A O 1
ATOM 684 N N . TYR A 1 83 ? 0.044 1.771 18.532 1.00 94.56 83 TYR A N 1
ATOM 685 C CA . TYR A 1 83 ? -1.209 2.446 18.178 1.00 94.56 83 TYR A CA 1
ATOM 686 C C . TYR A 1 83 ? -2.399 2.012 19.039 1.00 94.56 83 TYR A C 1
ATOM 688 O O . TYR A 1 83 ? -3.481 2.581 18.909 1.00 94.56 83 TYR A O 1
ATOM 696 N N . ALA A 1 84 ? -2.219 1.027 19.921 1.00 91.12 84 ALA A N 1
ATOM 697 C CA . ALA A 1 84 ? -3.277 0.504 20.781 1.00 91.12 84 ALA A CA 1
ATOM 698 C C . ALA A 1 84 ? -3.966 1.593 21.620 1.00 91.12 84 ALA A C 1
ATOM 700 O O . ALA A 1 84 ? -5.192 1.616 21.739 1.00 91.12 84 ALA A O 1
ATOM 701 N N . ASN A 1 85 ? -3.191 2.559 22.120 1.00 91.75 85 ASN A N 1
ATOM 702 C CA . ASN A 1 85 ? -3.699 3.686 22.901 1.00 91.75 85 ASN A CA 1
ATOM 703 C C . ASN A 1 85 ? -4.676 4.599 22.131 1.00 91.75 85 ASN A C 1
ATOM 705 O O . ASN A 1 85 ? -5.432 5.335 22.763 1.00 91.75 85 ASN A O 1
ATOM 709 N N . LEU A 1 86 ? -4.692 4.553 20.793 1.00 93.19 86 LEU A N 1
ATOM 710 C CA . LEU A 1 86 ? -5.567 5.384 19.964 1.00 93.19 86 LEU A CA 1
ATOM 711 C C . LEU A 1 86 ? -7.024 4.906 19.991 1.00 93.19 86 LEU A C 1
ATOM 713 O O . LEU A 1 86 ? -7.934 5.730 19.928 1.00 93.19 86 LEU A O 1
ATOM 717 N N . LEU A 1 87 ? -7.257 3.596 20.113 1.00 87.38 87 LEU A N 1
ATOM 718 C CA . LEU A 1 87 ? -8.600 3.000 20.077 1.00 87.38 87 LEU A CA 1
ATOM 719 C C . LEU A 1 87 ? -9.292 2.941 21.449 1.00 87.38 87 LEU A C 1
ATOM 721 O O . LEU A 1 87 ? -10.474 2.605 21.531 1.00 87.38 87 LEU A O 1
ATOM 725 N N . GLY A 1 88 ? -8.581 3.298 22.521 1.00 73.75 88 GLY A N 1
ATOM 726 C CA . GLY A 1 88 ? -9.083 3.212 23.891 1.00 73.75 88 GLY A CA 1
ATOM 727 C C . GLY A 1 88 ? -9.380 1.775 24.347 1.00 73.75 88 GLY A C 1
ATOM 728 O O . GLY A 1 88 ? -9.116 0.799 23.648 1.00 73.75 88 GLY A O 1
ATOM 729 N N . ASN A 1 89 ? -9.961 1.642 25.542 1.00 64.69 89 ASN A N 1
ATOM 730 C CA . ASN A 1 89 ? -10.306 0.347 26.143 1.00 64.69 89 ASN A CA 1
ATOM 731 C C . ASN A 1 89 ? -11.623 -0.217 25.582 1.00 64.69 89 ASN A C 1
ATOM 733 O O . ASN A 1 89 ? -12.588 -0.434 26.318 1.00 64.69 89 ASN A O 1
ATOM 737 N N . ALA A 1 90 ? -11.691 -0.449 24.272 1.00 70.00 90 ALA A N 1
ATOM 738 C CA . ALA A 1 90 ? -12.767 -1.248 23.699 1.00 70.00 90 ALA A CA 1
ATOM 739 C C . ALA A 1 90 ? -12.524 -2.726 24.051 1.00 70.00 90 ALA A C 1
ATOM 741 O O . ALA A 1 90 ? -11.481 -3.277 23.717 1.00 70.00 90 ALA A O 1
ATOM 742 N N . GLY A 1 91 ? -13.483 -3.390 24.710 1.00 73.31 91 GLY A N 1
ATOM 743 C CA . GLY A 1 91 ? -13.300 -4.739 25.282 1.00 73.31 91 GLY A CA 1
ATOM 744 C C . GLY A 1 91 ? -12.914 -5.856 24.296 1.00 73.31 91 GLY A C 1
ATOM 745 O O . GLY A 1 91 ? -12.500 -6.931 24.724 1.00 73.31 91 GLY A O 1
ATOM 746 N N . ASN A 1 92 ? -13.007 -5.602 22.989 1.00 87.06 92 ASN A N 1
ATOM 747 C CA . ASN A 1 92 ? -12.628 -6.538 21.929 1.00 87.06 92 ASN A CA 1
ATOM 748 C C . ASN A 1 92 ? -11.307 -6.163 21.229 1.00 87.06 92 ASN A C 1
ATOM 750 O O . ASN A 1 92 ? -10.911 -6.858 20.295 1.00 87.06 92 ASN A O 1
ATOM 754 N N . VAL A 1 93 ? -10.632 -5.084 21.639 1.00 92.19 93 VAL A N 1
ATOM 755 C CA . VAL A 1 93 ? -9.332 -4.667 21.093 1.00 92.19 93 VAL A CA 1
ATOM 756 C C . VAL A 1 93 ? -8.214 -5.252 21.951 1.00 92.19 93 VAL A C 1
ATOM 758 O O . VAL A 1 93 ? -8.253 -5.180 23.178 1.00 92.19 93 VAL A O 1
ATOM 761 N N . LYS A 1 94 ? -7.217 -5.854 21.305 1.00 93.50 94 LYS A N 1
ATOM 762 C CA . LYS A 1 94 ? -6.027 -6.419 21.941 1.00 93.50 94 LYS A CA 1
ATOM 763 C C . LYS A 1 94 ? -4.770 -5.855 21.301 1.00 93.50 94 LYS A C 1
ATOM 765 O O . LYS A 1 94 ? -4.695 -5.681 20.088 1.00 93.50 94 LYS A O 1
ATOM 770 N N . GLU A 1 95 ? -3.763 -5.624 22.126 1.00 94.62 95 GLU A N 1
ATOM 771 C CA . GLU A 1 95 ? -2.437 -5.250 21.651 1.00 94.62 95 GLU A CA 1
ATOM 772 C C . GLU A 1 95 ? -1.705 -6.482 21.102 1.00 94.62 95 GLU A C 1
ATOM 774 O O . GLU A 1 95 ? -1.833 -7.589 21.634 1.00 94.62 95 GLU A O 1
ATOM 779 N N . ALA A 1 96 ? -0.938 -6.294 20.033 1.00 94.12 96 ALA A N 1
ATOM 780 C CA . ALA A 1 96 ? -0.069 -7.304 19.440 1.00 94.12 96 ALA A CA 1
ATOM 781 C C . ALA A 1 96 ? 1.211 -6.656 18.885 1.00 94.12 96 ALA A C 1
ATOM 783 O O . ALA A 1 96 ? 1.294 -5.438 18.743 1.00 94.12 96 ALA A O 1
ATOM 784 N N . ASP A 1 97 ? 2.221 -7.467 18.568 1.00 95.25 97 ASP A N 1
ATOM 785 C CA . ASP A 1 97 ? 3.469 -7.009 17.938 1.00 95.25 97 ASP A CA 1
ATOM 786 C C . ASP A 1 97 ? 3.387 -7.223 16.418 1.00 95.25 97 ASP A C 1
ATOM 788 O O . ASP A 1 97 ? 3.980 -8.145 15.860 1.00 95.25 97 ASP A O 1
ATOM 792 N N . ILE A 1 98 ? 2.544 -6.423 15.759 1.00 95.12 98 ILE A N 1
ATOM 793 C CA . ILE A 1 98 ? 2.251 -6.551 14.321 1.00 95.12 98 ILE A CA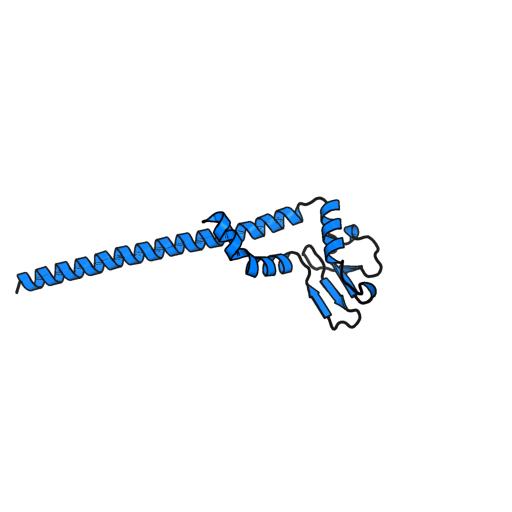 1
ATOM 794 C C . ILE A 1 98 ? 3.350 -5.877 13.491 1.00 95.12 98 ILE A C 1
ATOM 796 O O . ILE A 1 98 ? 3.647 -6.312 12.383 1.00 95.12 98 ILE A O 1
ATOM 800 N N . ASN A 1 99 ? 3.977 -4.832 14.039 1.00 95.56 99 ASN A N 1
ATOM 801 C CA . ASN A 1 99 ? 4.946 -3.972 13.364 1.00 95.56 99 ASN A CA 1
ATOM 802 C C . ASN A 1 99 ? 4.414 -3.305 12.084 1.00 95.56 99 ASN A C 1
ATOM 804 O O . ASN A 1 99 ? 5.188 -2.964 11.193 1.00 95.56 99 ASN A O 1
ATOM 808 N N . ASP A 1 100 ? 3.107 -3.046 12.028 1.00 97.00 100 ASP A N 1
ATOM 809 C CA . ASP A 1 100 ? 2.458 -2.277 10.965 1.00 97.00 100 ASP A CA 1
ATOM 810 C C . ASP A 1 100 ? 1.320 -1.412 11.532 1.00 97.00 100 ASP A C 1
ATOM 812 O O . ASP A 1 100 ? 0.830 -1.639 12.640 1.00 97.00 100 ASP A O 1
ATOM 816 N N . PHE A 1 101 ? 0.895 -0.407 10.772 1.00 97.62 101 PHE A N 1
ATOM 817 C CA . PHE A 1 101 ? -0.291 0.385 11.078 1.00 97.62 101 PHE A CA 1
ATOM 818 C C . PHE A 1 101 ? -1.542 -0.313 10.540 1.00 97.62 101 PHE A C 1
ATOM 820 O O . PHE A 1 101 ? -1.567 -0.735 9.391 1.00 97.62 101 PHE A O 1
ATOM 827 N N . GLY A 1 102 ? -2.598 -0.415 11.342 1.00 96.75 102 GLY A N 1
ATOM 828 C CA . GLY A 1 102 ? -3.862 -1.044 10.958 1.00 96.75 102 GLY A CA 1
ATOM 829 C C . GLY A 1 102 ? -4.290 -2.123 11.945 1.00 96.75 102 GLY A C 1
ATOM 830 O O . GLY A 1 102 ? -3.878 -2.104 13.106 1.00 96.75 102 GLY A O 1
ATOM 831 N N . VAL A 1 103 ? -5.156 -3.033 11.495 1.00 96.50 103 VAL A N 1
ATOM 832 C CA . VAL A 1 103 ? -5.851 -3.972 12.385 1.00 96.50 103 VAL A CA 1
ATOM 833 C C . VAL A 1 103 ? -5.870 -5.373 11.783 1.00 96.50 103 VAL A C 1
ATOM 835 O O . VAL A 1 103 ? -6.228 -5.542 10.622 1.00 96.50 103 VAL A O 1
ATOM 838 N N . ILE A 1 104 ? -5.546 -6.390 12.578 1.00 96.94 104 ILE A N 1
ATOM 839 C CA . ILE A 1 104 ? -5.840 -7.788 12.244 1.00 96.94 104 ILE A CA 1
ATOM 840 C C . ILE A 1 104 ? -7.113 -8.179 12.983 1.00 96.94 104 ILE A C 1
ATOM 842 O O . ILE A 1 104 ? -7.165 -8.155 14.210 1.00 96.94 104 ILE A O 1
ATOM 846 N N . ILE A 1 105 ? -8.147 -8.552 12.243 1.00 95.69 105 ILE A N 1
ATOM 847 C CA . ILE A 1 105 ? -9.448 -8.909 12.803 1.00 95.69 105 ILE A CA 1
ATOM 848 C C . ILE A 1 105 ? -9.559 -10.427 12.802 1.00 95.69 105 ILE A C 1
ATOM 850 O O . ILE A 1 105 ? -9.429 -11.049 11.750 1.00 95.69 105 ILE A O 1
ATOM 854 N N . LYS A 1 106 ? -9.810 -11.034 13.959 1.00 96.38 106 LYS A N 1
ATOM 855 C CA . LYS A 1 106 ? -10.025 -12.481 14.074 1.00 96.38 106 LYS A CA 1
ATOM 856 C C . LYS A 1 106 ? -11.386 -12.775 14.664 1.00 96.38 106 LYS A C 1
ATOM 858 O O . LYS A 1 106 ? -11.776 -12.131 15.634 1.00 96.38 106 LYS A O 1
ATOM 863 N N . SER A 1 107 ? -12.108 -13.738 14.110 1.00 95.88 107 SER A N 1
ATOM 864 C CA . SER A 1 107 ? -13.325 -14.227 14.753 1.00 95.88 107 SER A CA 1
ATOM 865 C C . SER A 1 107 ? -12.977 -14.924 16.071 1.00 95.88 107 SER A C 1
ATOM 867 O O . SER A 1 107 ? -11.901 -15.506 16.222 1.00 95.88 107 SER A O 1
ATOM 869 N N . LYS A 1 108 ? -13.886 -14.870 17.048 1.00 94.12 108 LYS A N 1
ATOM 870 C CA . LYS A 1 108 ? -13.709 -15.519 18.360 1.00 94.12 108 LYS A CA 1
ATOM 871 C C . LYS A 1 108 ? -13.609 -17.044 18.270 1.00 94.12 108 LYS A C 1
ATOM 873 O O . LYS A 1 108 ? -13.067 -17.660 19.178 1.00 94.12 108 LYS A O 1
ATOM 878 N N . ASP A 1 109 ? -14.123 -17.637 17.195 1.00 93.56 109 ASP A N 1
ATOM 879 C CA . ASP A 1 109 ? -13.994 -19.064 16.879 1.00 93.56 109 ASP A CA 1
ATOM 880 C C . ASP A 1 109 ? -12.716 -19.404 16.084 1.00 93.56 109 ASP A C 1
ATOM 882 O O . ASP A 1 109 ? -12.529 -20.553 15.688 1.00 93.56 109 ASP A O 1
ATOM 886 N N . GLU A 1 110 ? -11.864 -18.404 15.829 1.00 90.94 110 GLU A N 1
ATOM 887 C CA . GLU A 1 110 ? -10.583 -18.480 15.114 1.00 90.94 110 GLU A CA 1
ATOM 888 C C . GLU A 1 110 ? -10.656 -18.931 13.643 1.00 90.94 110 GLU A C 1
ATOM 890 O O . GLU A 1 110 ? -9.624 -19.118 12.998 1.00 90.94 110 GLU A O 1
ATOM 895 N N . ARG A 1 111 ? -11.856 -19.063 13.066 1.00 94.31 111 ARG A N 1
ATOM 896 C CA . ARG A 1 111 ? -12.039 -19.531 11.679 1.00 94.31 111 ARG A CA 1
ATOM 897 C C . ARG A 1 111 ? -11.802 -18.456 10.628 1.00 94.31 111 ARG A C 1
ATOM 899 O O . ARG A 1 111 ? -11.485 -18.778 9.485 1.00 94.31 111 ARG A O 1
ATOM 906 N N . VAL A 1 112 ? -11.982 -17.192 10.993 1.00 94.38 112 VAL A N 1
ATOM 907 C CA . VAL A 1 112 ? -11.877 -16.051 10.087 1.00 94.38 112 VAL A CA 1
ATOM 908 C C . VAL A 1 112 ? -10.769 -15.138 10.581 1.00 94.38 112 VAL A C 1
ATOM 910 O O . VAL A 1 112 ? -10.748 -14.735 11.741 1.00 94.38 112 VAL A O 1
ATOM 913 N N . THR A 1 113 ? -9.849 -14.791 9.685 1.00 95.81 113 THR A N 1
ATOM 914 C CA . THR A 1 113 ? -8.848 -13.746 9.909 1.00 95.81 113 THR A CA 1
ATOM 915 C C . THR A 1 113 ? -8.881 -12.784 8.733 1.00 95.81 113 THR A C 1
ATOM 917 O O . THR A 1 113 ? -8.768 -13.202 7.583 1.00 95.81 113 THR A O 1
ATOM 920 N N . ILE A 1 114 ? -9.029 -11.498 9.028 1.00 94.81 114 ILE A N 1
ATOM 921 C CA . ILE A 1 114 ? -8.988 -10.413 8.055 1.00 94.81 114 ILE A CA 1
ATOM 922 C C . ILE A 1 114 ? -7.765 -9.569 8.384 1.00 94.81 114 ILE A C 1
ATOM 924 O O . ILE A 1 114 ? -7.682 -8.956 9.449 1.00 94.81 114 ILE A O 1
ATOM 928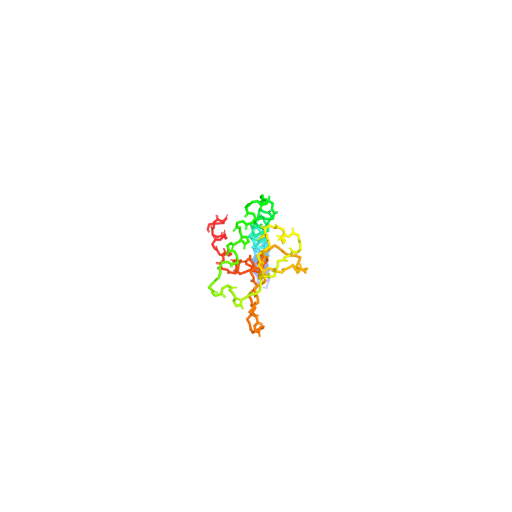 N N . ASP A 1 115 ? -6.817 -9.538 7.458 1.00 96.12 115 ASP A N 1
ATOM 929 C CA . ASP A 1 115 ? -5.676 -8.639 7.533 1.00 96.12 115 ASP A CA 1
ATOM 930 C C . ASP A 1 115 ? -6.079 -7.273 6.964 1.00 96.12 115 ASP A C 1
ATOM 932 O O . ASP A 1 115 ? -6.190 -7.090 5.749 1.00 96.12 115 ASP A O 1
ATOM 936 N N . ASN A 1 116 ? -6.327 -6.314 7.853 1.00 95.94 116 ASN A N 1
ATOM 937 C CA . ASN A 1 116 ? -6.644 -4.933 7.507 1.00 95.94 116 ASN A CA 1
ATOM 938 C C . ASN A 1 116 ? -5.469 -3.994 7.837 1.00 95.94 116 ASN A C 1
ATOM 940 O O . ASN A 1 116 ? -5.672 -2.832 8.200 1.00 95.94 116 ASN A O 1
ATOM 944 N N . THR A 1 117 ? -4.233 -4.498 7.751 1.00 97.69 117 THR A N 1
ATOM 945 C CA . THR A 1 117 ? -3.016 -3.691 7.900 1.00 97.69 117 THR A CA 1
ATOM 946 C C . THR A 1 117 ? -2.780 -2.795 6.685 1.00 97.69 117 THR A C 1
ATOM 948 O O . THR A 1 117 ? -3.227 -3.072 5.566 1.00 97.69 117 THR A O 1
ATOM 951 N N . LEU A 1 118 ? -2.062 -1.693 6.892 1.00 97.25 118 LEU A N 1
ATOM 952 C CA . LEU A 1 118 ? -1.718 -0.720 5.865 1.00 97.25 118 LEU A CA 1
ATOM 953 C C . LEU A 1 118 ? -0.928 -1.380 4.739 1.00 97.25 118 LEU A C 1
ATOM 955 O O . LEU A 1 118 ? -1.222 -1.129 3.571 1.00 97.25 118 LEU A O 1
ATOM 959 N N . THR A 1 119 ? 0.025 -2.256 5.067 1.00 96.81 119 THR A N 1
ATOM 960 C CA . THR A 1 119 ? 0.792 -2.991 4.058 1.00 96.81 119 THR A CA 1
ATOM 961 C C . THR A 1 119 ? -0.102 -3.863 3.196 1.00 96.81 119 THR A C 1
ATOM 963 O O . THR A 1 119 ? -0.010 -3.773 1.970 1.00 96.81 119 THR A O 1
ATOM 966 N N . ASN A 1 120 ? -0.994 -4.652 3.800 1.00 96.81 120 ASN A N 1
ATOM 967 C CA . ASN A 1 120 ? -1.890 -5.508 3.031 1.00 96.81 120 ASN A CA 1
ATOM 968 C C . ASN A 1 120 ? -2.855 -4.683 2.162 1.00 96.81 120 ASN A C 1
ATOM 970 O O . ASN A 1 120 ? -3.006 -4.943 0.967 1.00 96.81 120 ASN A O 1
ATOM 974 N N . ARG A 1 121 ? -3.443 -3.613 2.715 1.00 95.31 121 ARG A N 1
ATOM 975 C CA . ARG A 1 121 ? -4.330 -2.716 1.956 1.00 95.31 121 ARG A CA 1
ATOM 976 C C . ARG A 1 121 ? -3.617 -2.043 0.785 1.00 95.31 121 ARG A C 1
ATOM 978 O O . ARG A 1 121 ? -4.178 -1.996 -0.309 1.00 95.31 121 ARG A O 1
ATOM 985 N N . LEU A 1 122 ? -2.400 -1.533 0.987 1.00 95.69 122 LEU A N 1
ATOM 986 C CA . LEU A 1 122 ? -1.608 -0.931 -0.088 1.00 95.69 122 LEU A CA 1
ATOM 987 C C . LEU A 1 122 ? -1.223 -1.968 -1.143 1.00 95.69 122 LEU A C 1
ATOM 989 O O . LEU A 1 122 ? -1.283 -1.656 -2.327 1.00 95.69 122 LEU A O 1
ATOM 993 N N . ALA A 1 123 ? -0.893 -3.201 -0.749 1.00 95.00 123 ALA A N 1
ATOM 994 C CA . ALA A 1 123 ? -0.595 -4.278 -1.689 1.00 95.00 123 ALA A CA 1
ATOM 995 C C . ALA A 1 123 ? -1.804 -4.621 -2.577 1.00 95.00 123 ALA A C 1
ATOM 997 O O . ALA A 1 123 ? -1.657 -4.718 -3.797 1.00 95.00 123 ALA A O 1
ATOM 998 N N . ILE A 1 124 ? -3.001 -4.726 -1.992 1.00 94.25 124 ILE A N 1
ATOM 999 C CA . ILE A 1 124 ? -4.250 -4.942 -2.738 1.00 94.25 124 ILE A CA 1
ATOM 1000 C C . ILE A 1 124 ? -4.522 -3.754 -3.670 1.00 94.25 124 ILE A C 1
ATOM 1002 O O . ILE A 1 124 ? -4.731 -3.931 -4.870 1.00 94.25 124 ILE A O 1
ATOM 1006 N N . LEU A 1 125 ? -4.461 -2.522 -3.154 1.00 93.69 125 LEU A N 1
ATOM 1007 C CA . LEU A 1 125 ? -4.676 -1.321 -3.966 1.00 93.69 125 LEU A CA 1
ATOM 1008 C C . LEU A 1 125 ? -3.684 -1.232 -5.120 1.00 93.69 125 LEU A C 1
ATOM 1010 O O . LEU A 1 125 ? -4.072 -0.881 -6.228 1.00 93.69 125 LEU A O 1
ATOM 1014 N N . LYS A 1 126 ? -2.428 -1.600 -4.895 1.00 92.75 126 LYS A N 1
ATOM 1015 C CA . LYS A 1 126 ? -1.388 -1.615 -5.916 1.00 92.75 126 LYS A CA 1
ATOM 1016 C C . LYS A 1 126 ? -1.709 -2.541 -7.080 1.00 92.75 126 LYS A C 1
ATOM 1018 O O . LYS A 1 126 ? -1.491 -2.152 -8.227 1.00 92.75 126 LYS A O 1
ATOM 1023 N N . GLN A 1 127 ? -2.287 -3.712 -6.818 1.00 91.38 127 GLN A N 1
ATOM 1024 C CA . GLN A 1 127 ? -2.730 -4.624 -7.878 1.00 91.38 127 GLN A CA 1
ATOM 1025 C C . GLN A 1 127 ? -3.834 -4.006 -8.747 1.00 91.38 127 GLN A C 1
ATOM 1027 O O . GLN A 1 127 ? -3.838 -4.198 -9.961 1.00 91.38 127 GLN A O 1
ATOM 1032 N N . HIS A 1 128 ? -4.733 -3.221 -8.149 1.00 92.81 128 HIS A N 1
ATOM 1033 C CA . HIS A 1 128 ? -5.888 -2.653 -8.848 1.00 92.81 128 HIS A CA 1
ATOM 1034 C C . HIS A 1 128 ? -5.661 -1.246 -9.421 1.00 92.81 128 HIS A C 1
ATOM 1036 O O . HIS A 1 128 ? -6.329 -0.867 -10.378 1.00 92.81 128 HIS A O 1
ATOM 1042 N N . LYS A 1 129 ? -4.745 -0.459 -8.846 1.00 93.50 129 LYS A N 1
ATOM 1043 C CA . LYS A 1 129 ? -4.552 0.968 -9.155 1.00 93.50 129 LYS A CA 1
ATOM 1044 C C . LYS A 1 129 ? -3.285 1.290 -9.924 1.00 93.50 129 LYS A C 1
ATOM 1046 O O . LYS A 1 129 ? -3.161 2.409 -10.409 1.00 93.50 129 LYS A O 1
ATOM 1051 N N . ARG A 1 130 ? -2.374 0.330 -10.106 1.00 91.06 130 ARG A N 1
ATOM 1052 C CA . ARG A 1 130 ? -1.135 0.550 -10.869 1.00 91.06 130 ARG A CA 1
ATOM 1053 C C . ARG A 1 130 ? -1.398 1.127 -12.263 1.00 91.06 130 ARG A C 1
ATOM 1055 O O . ARG A 1 130 ? -0.708 2.060 -12.658 1.00 91.06 130 ARG A O 1
ATOM 1062 N N . TYR A 1 131 ? -2.383 0.594 -12.988 1.00 92.31 131 TYR A N 1
ATOM 1063 C CA . TYR A 1 131 ? -2.726 1.095 -14.322 1.00 92.31 131 TYR A CA 1
ATOM 1064 C C . TYR A 1 131 ? -3.257 2.534 -14.276 1.00 92.31 131 TYR A C 1
ATOM 1066 O O . TYR A 1 131 ? -2.758 3.388 -15.004 1.00 92.31 131 TYR A O 1
ATOM 1074 N N . ASP A 1 132 ? -4.210 2.813 -13.382 1.00 95.25 132 ASP A N 1
ATOM 1075 C CA . ASP A 1 132 ? -4.793 4.150 -13.212 1.00 95.25 132 ASP A CA 1
ATOM 1076 C C . ASP A 1 132 ? -3.711 5.194 -12.885 1.00 95.25 132 ASP A C 1
ATOM 1078 O O . ASP A 1 132 ? -3.688 6.275 -13.468 1.00 95.25 132 ASP A O 1
ATOM 1082 N N . ILE A 1 133 ? -2.776 4.852 -11.993 1.00 94.88 133 ILE A N 1
ATOM 1083 C CA . ILE A 1 133 ? -1.656 5.725 -11.615 1.00 94.88 133 ILE A CA 1
ATOM 1084 C C . ILE A 1 133 ? -0.717 5.947 -12.801 1.00 94.88 133 ILE A C 1
ATOM 1086 O O . ILE A 1 133 ? -0.363 7.087 -13.089 1.00 94.88 133 ILE A O 1
ATOM 1090 N N . ALA A 1 134 ? -0.336 4.886 -13.519 1.00 93.88 134 ALA A N 1
ATOM 1091 C CA . ALA A 1 134 ? 0.536 5.007 -14.685 1.00 93.88 134 ALA A CA 1
ATOM 1092 C C . ALA A 1 134 ? -0.081 5.905 -15.769 1.00 93.88 134 ALA A C 1
ATOM 1094 O O . ALA A 1 134 ? 0.622 6.727 -16.352 1.00 93.88 134 ALA A O 1
ATOM 1095 N N . LYS A 1 135 ? -1.396 5.794 -15.987 1.00 95.75 135 LYS A N 1
ATOM 1096 C CA . LYS A 1 135 ? -2.145 6.656 -16.907 1.00 95.75 135 LYS A CA 1
ATOM 1097 C C . LYS A 1 135 ? -2.100 8.127 -16.481 1.00 95.75 135 LYS A C 1
ATOM 1099 O O . LYS A 1 135 ? -1.889 9.002 -17.308 1.00 95.75 135 LYS A O 1
ATOM 1104 N N . ILE A 1 136 ? -2.251 8.415 -15.187 1.00 95.56 136 ILE A N 1
ATOM 1105 C CA . ILE A 1 136 ? -2.155 9.789 -14.665 1.00 95.56 136 ILE A CA 1
ATOM 1106 C C . ILE A 1 136 ? -0.736 10.350 -14.831 1.00 95.56 136 ILE A C 1
ATOM 1108 O O . ILE A 1 136 ? -0.579 11.500 -15.232 1.00 95.56 136 ILE A O 1
ATOM 1112 N N . LEU A 1 137 ? 0.290 9.554 -14.520 1.00 93.44 137 LEU A N 1
ATOM 1113 C CA . LEU A 1 137 ? 1.683 10.009 -14.537 1.00 93.44 137 LEU A CA 1
ATOM 1114 C C . LEU A 1 137 ? 2.252 10.162 -15.950 1.00 93.44 137 LEU A C 1
ATOM 1116 O O . LEU A 1 137 ? 3.092 11.031 -16.176 1.00 93.44 137 LEU A O 1
ATOM 1120 N N . PHE A 1 138 ? 1.841 9.304 -16.886 1.00 94.44 138 PHE A N 1
ATOM 1121 C CA . PHE A 1 138 ? 2.517 9.167 -18.178 1.00 94.44 138 PHE A CA 1
ATOM 1122 C C . PHE A 1 138 ? 1.619 9.367 -19.405 1.00 94.44 138 PHE A C 1
ATOM 1124 O O . PHE A 1 138 ? 2.170 9.418 -20.505 1.00 94.44 138 PHE A O 1
ATOM 1131 N N . GLY A 1 139 ? 0.299 9.515 -19.229 1.00 87.88 139 GLY A N 1
ATOM 1132 C CA . GLY A 1 139 ? -0.676 9.682 -20.316 1.00 87.88 139 GLY A CA 1
ATOM 1133 C C . GLY A 1 139 ? -1.243 8.367 -20.829 1.00 87.88 139 GLY A C 1
ATOM 1134 O O . GLY A 1 139 ? -0.537 7.684 -21.600 1.00 87.88 139 GLY A O 1
#